Protein AF-A0A940TR58-F1 (afdb_monomer_lite)

Sequence (96 aa):
MTSGYDIVIVEGRAEKPTYITIKDGEVRFRDASKIWGTQTFDCQQIIKDTLNDQNFRISCIGPSGERLSRIACIMNERRAIGRKGLGAVMGSKNLK

pLDDT: mean 96.07, std 5.99, range [53.44, 98.81]

Structure (mmCIF, N/CA/C/O backbone):
data_AF-A0A940TR58-F1
#
_entry.id   AF-A0A940TR58-F1
#
loop_
_atom_site.group_PDB
_atom_site.id
_atom_site.type_symbol
_atom_site.label_atom_id
_atom_site.label_alt_id
_atom_site.label_comp_id
_atom_site.label_asym_id
_atom_site.label_entity_id
_atom_site.label_seq_id
_atom_site.pdbx_PDB_ins_code
_atom_site.Cartn_x
_atom_site.Cartn_y
_atom_site.Cartn_z
_atom_site.occupancy
_atom_site.B_iso_or_equiv
_atom_site.auth_seq_id
_atom_site.auth_comp_id
_atom_site.auth_asym_id
_atom_site.auth_atom_id
_atom_site.pdbx_PDB_model_num
ATOM 1 N N . MET A 1 1 ? -4.196 -3.266 19.515 1.00 53.44 1 MET A N 1
ATOM 2 C CA . MET A 1 1 ? -5.416 -4.022 19.169 1.00 53.44 1 MET A CA 1
ATOM 3 C C . MET A 1 1 ? -5.178 -4.698 17.832 1.00 53.44 1 MET A C 1
ATOM 5 O O . MET A 1 1 ? -4.542 -4.097 16.972 1.00 53.44 1 MET A O 1
ATOM 9 N N . THR A 1 2 ? -5.530 -5.976 17.718 1.00 69.12 2 THR A N 1
ATOM 10 C CA . THR A 1 2 ? -5.360 -6.776 16.497 1.00 69.12 2 THR A CA 1
ATOM 11 C C . THR A 1 2 ? -6.534 -6.527 15.552 1.00 69.12 2 THR A C 1
ATOM 13 O O . THR A 1 2 ? -7.593 -6.079 15.977 1.00 69.12 2 THR A O 1
ATOM 16 N N . SER A 1 3 ? -6.357 -6.790 14.258 1.00 78.31 3 SER A N 1
ATOM 17 C CA . SER A 1 3 ? -7.404 -6.574 13.251 1.00 78.31 3 SER A CA 1
ATOM 18 C C . SER A 1 3 ? -8.578 -7.556 13.361 1.00 78.31 3 SER A C 1
ATOM 20 O O . SER A 1 3 ? -9.634 -7.272 12.807 1.00 78.31 3 SER A O 1
ATOM 22 N N . GLY A 1 4 ? -8.400 -8.690 14.050 1.00 87.00 4 GLY A N 1
ATOM 23 C CA . GLY A 1 4 ? -9.394 -9.766 14.142 1.00 87.00 4 GLY A CA 1
ATOM 24 C C . GLY A 1 4 ? -9.401 -10.730 12.949 1.00 87.00 4 GLY A C 1
ATOM 25 O O . GLY A 1 4 ? -10.291 -11.568 12.868 1.00 87.00 4 GLY A O 1
ATOM 26 N N . TYR A 1 5 ? -8.425 -10.626 12.039 1.00 91.25 5 TYR A N 1
ATOM 27 C CA . TYR A 1 5 ? -8.319 -11.463 10.840 1.00 91.25 5 TYR A CA 1
ATOM 28 C C . TYR A 1 5 ? -6.988 -12.210 10.794 1.00 91.25 5 TYR A C 1
ATOM 30 O O . TYR A 1 5 ? -5.936 -11.604 11.010 1.00 91.25 5 TYR A O 1
ATOM 38 N N . ASP A 1 6 ? -7.035 -13.486 10.414 1.00 92.25 6 ASP A N 1
ATOM 39 C CA . ASP A 1 6 ? -5.838 -14.295 10.163 1.00 92.25 6 ASP A CA 1
ATOM 40 C C . ASP A 1 6 ? -5.280 -14.076 8.750 1.00 92.25 6 ASP A C 1
ATOM 42 O O . ASP A 1 6 ? -4.067 -14.024 8.544 1.00 92.25 6 ASP A O 1
ATOM 46 N N . ILE A 1 7 ? -6.169 -13.952 7.757 1.00 93.62 7 ILE A N 1
ATOM 47 C CA . ILE A 1 7 ? -5.823 -13.876 6.332 1.00 93.62 7 ILE A CA 1
ATOM 48 C C . ILE A 1 7 ? -6.705 -12.836 5.639 1.00 93.62 7 ILE A C 1
ATOM 50 O O . ILE A 1 7 ? -7.898 -12.727 5.915 1.00 93.62 7 ILE A O 1
ATOM 54 N N . VAL A 1 8 ? -6.116 -12.106 4.689 1.00 94.00 8 VAL A N 1
ATOM 55 C CA . VAL A 1 8 ? -6.832 -11.232 3.751 1.00 94.00 8 VAL A CA 1
ATOM 56 C C . VAL A 1 8 ? -6.638 -11.772 2.337 1.00 94.00 8 VAL A C 1
ATOM 58 O O . VAL A 1 8 ? -5.506 -11.891 1.867 1.00 94.00 8 VAL A O 1
ATOM 61 N N . ILE A 1 9 ? -7.740 -12.084 1.654 1.00 97.12 9 ILE A N 1
ATOM 62 C CA . ILE A 1 9 ? -7.747 -12.526 0.255 1.00 97.12 9 ILE A CA 1
ATOM 63 C C . ILE A 1 9 ? -8.236 -11.357 -0.606 1.00 97.12 9 ILE A C 1
ATOM 65 O O . ILE A 1 9 ? -9.314 -10.821 -0.364 1.00 97.12 9 ILE A O 1
ATOM 69 N N . VAL A 1 10 ? -7.438 -10.943 -1.597 1.00 97.12 10 VAL A N 1
ATOM 70 C CA . VAL A 1 10 ? -7.781 -9.830 -2.500 1.00 97.12 10 VAL A CA 1
ATOM 71 C C . VAL A 1 10 ? -8.059 -10.347 -3.908 1.00 97.12 10 VAL A C 1
ATOM 73 O O . VAL A 1 10 ? -7.151 -10.709 -4.666 1.00 97.12 10 VAL A O 1
ATOM 76 N N . GLU A 1 11 ? -9.324 -10.300 -4.300 1.00 97.62 11 GLU A N 1
ATOM 77 C CA . GLU A 1 11 ? -9.807 -10.711 -5.618 1.00 97.62 11 GLU A CA 1
ATOM 78 C C . GLU A 1 11 ? -10.179 -9.504 -6.488 1.00 97.62 11 GLU A C 1
ATOM 80 O O . GLU A 1 11 ? -10.228 -8.369 -6.021 1.00 97.62 11 GLU A O 1
ATOM 85 N N . GLY A 1 12 ? -10.355 -9.736 -7.791 1.00 97.94 12 GLY A N 1
ATOM 86 C CA . GLY A 1 12 ? -10.684 -8.672 -8.743 1.00 97.94 12 GLY A CA 1
ATOM 87 C C . GLY A 1 12 ? -9.590 -7.608 -8.899 1.00 97.94 12 GLY A C 1
ATOM 88 O O . GLY A 1 12 ? -8.401 -7.881 -8.685 1.00 97.94 12 GLY A O 1
ATOM 89 N N . ARG A 1 13 ? -10.014 -6.412 -9.324 1.00 98.44 13 ARG A N 1
ATOM 90 C CA . ARG A 1 13 ? -9.200 -5.215 -9.573 1.00 98.44 13 ARG A CA 1
ATOM 91 C C . ARG A 1 13 ? -10.044 -3.970 -9.287 1.00 98.44 13 ARG A C 1
ATOM 93 O O . ARG A 1 13 ? -11.180 -3.903 -9.743 1.00 98.44 13 ARG A O 1
ATOM 100 N N . ALA A 1 14 ? -9.489 -2.990 -8.577 1.00 98.44 14 ALA A N 1
ATOM 101 C CA . ALA A 1 14 ? -10.160 -1.712 -8.342 1.00 98.44 14 ALA A CA 1
ATOM 102 C C . ALA A 1 14 ? -10.165 -0.841 -9.612 1.00 98.44 14 ALA A C 1
ATOM 104 O O . ALA A 1 14 ? -9.199 -0.854 -10.373 1.00 98.44 14 ALA A O 1
ATOM 105 N N . GLU A 1 15 ? -11.211 -0.041 -9.832 1.00 97.88 15 GLU A N 1
ATOM 106 C CA . GLU A 1 15 ? -11.311 0.860 -11.000 1.00 97.88 15 GLU A CA 1
ATOM 107 C C . GLU A 1 15 ? -10.225 1.947 -11.006 1.00 97.88 15 GLU A C 1
ATOM 109 O O . GLU A 1 15 ? -9.744 2.359 -12.060 1.00 9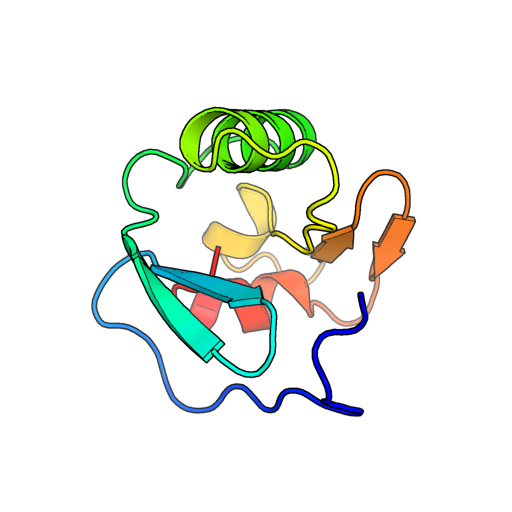7.88 15 GLU A O 1
ATOM 114 N N . LYS A 1 16 ? -9.787 2.368 -9.817 1.00 98.12 16 LYS A N 1
ATOM 115 C CA . LYS A 1 16 ? -8.751 3.380 -9.589 1.00 98.12 16 LYS A CA 1
ATOM 116 C C . LYS A 1 16 ? -7.793 2.942 -8.476 1.00 98.12 16 LYS A C 1
ATOM 118 O O . LYS A 1 16 ? -8.162 2.062 -7.690 1.00 98.12 16 LYS A O 1
ATOM 123 N N . PRO A 1 17 ? -6.591 3.544 -8.376 1.00 98.62 17 PRO A N 1
ATOM 124 C CA . PRO A 1 17 ? -5.680 3.317 -7.260 1.00 98.62 17 PRO A CA 1
ATOM 125 C C . PRO A 1 17 ? -6.401 3.347 -5.911 1.00 98.62 17 PRO A C 1
ATOM 127 O O . PRO A 1 17 ? -7.055 4.332 -5.565 1.00 98.62 17 PRO A O 1
ATOM 130 N N . THR A 1 18 ? -6.283 2.260 -5.157 1.00 98.69 18 THR A N 1
ATOM 131 C CA . THR A 1 18 ? -6.985 2.051 -3.888 1.00 98.69 18 THR A CA 1
ATOM 132 C C . THR A 1 18 ? -6.027 1.464 -2.856 1.00 98.69 18 THR A C 1
ATOM 134 O O . THR A 1 18 ? -5.133 0.705 -3.214 1.00 98.69 18 THR A O 1
ATOM 137 N N . TYR A 1 19 ? -6.210 1.793 -1.578 1.00 98.25 19 TYR A N 1
ATOM 138 C CA . TYR A 1 19 ? -5.598 1.080 -0.454 1.00 98.25 19 TYR A CA 1
ATOM 139 C C . TYR A 1 19 ? -6.673 0.672 0.556 1.00 98.25 19 TYR A C 1
ATOM 141 O O . TYR A 1 19 ? -7.755 1.264 0.609 1.00 98.25 19 TYR A O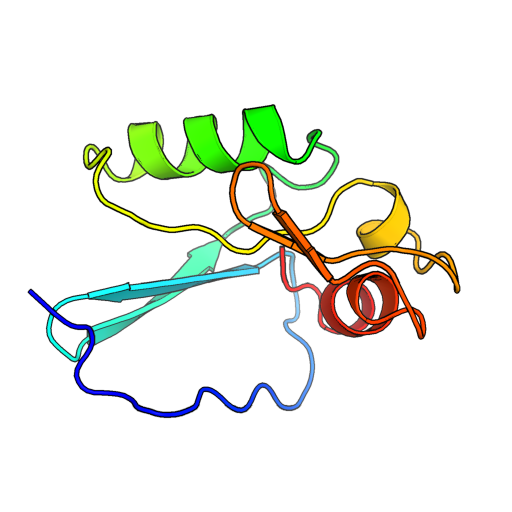 1
ATOM 149 N N . ILE A 1 20 ? -6.390 -0.364 1.343 1.00 97.50 20 ILE A N 1
ATOM 150 C CA . ILE A 1 20 ? -7.334 -0.932 2.311 1.00 97.50 20 ILE A CA 1
ATOM 151 C C . ILE A 1 20 ? -6.806 -0.659 3.716 1.00 97.50 20 ILE A C 1
ATOM 153 O O . ILE A 1 20 ? -5.632 -0.891 4.001 1.00 97.50 20 ILE A O 1
ATOM 157 N N . THR A 1 21 ? -7.673 -0.185 4.607 1.00 96.69 21 THR A N 1
ATOM 158 C CA . THR A 1 21 ? -7.382 -0.104 6.043 1.00 96.69 21 THR A CA 1
ATOM 159 C C . THR A 1 21 ? -8.239 -1.102 6.790 1.00 96.69 21 THR A C 1
ATOM 161 O O . THR A 1 21 ? -9.442 -1.167 6.543 1.00 96.69 21 THR A O 1
ATOM 164 N N . ILE A 1 22 ? -7.624 -1.826 7.722 1.00 95.56 22 ILE A N 1
ATOM 165 C CA . ILE A 1 22 ? -8.309 -2.750 8.621 1.00 95.56 22 ILE A CA 1
ATOM 166 C C . ILE A 1 22 ? -7.964 -2.346 10.050 1.00 95.56 22 ILE A C 1
ATOM 168 O O . ILE A 1 22 ? -6.789 -2.364 10.425 1.00 95.56 22 ILE A O 1
ATOM 172 N N . LYS A 1 23 ? -8.968 -1.948 10.829 1.00 92.69 23 LYS A N 1
ATOM 173 C CA . LYS A 1 23 ? -8.804 -1.538 12.228 1.00 92.69 23 LYS A CA 1
ATOM 174 C C . LYS A 1 23 ? -10.060 -1.910 13.006 1.00 92.69 23 LYS A C 1
ATOM 176 O O . LYS A 1 23 ? -11.154 -1.610 12.552 1.00 92.69 23 LYS A O 1
ATOM 181 N N . ASP A 1 24 ? -9.881 -2.584 14.140 1.00 90.00 24 ASP A N 1
ATOM 182 C CA . ASP A 1 24 ? -10.963 -2.973 15.055 1.00 90.00 24 ASP A CA 1
ATOM 183 C C . ASP A 1 24 ? -12.120 -3.729 14.360 1.00 90.00 24 ASP A C 1
ATOM 185 O O . ASP A 1 24 ? -13.294 -3.466 14.598 1.00 90.00 24 ASP A O 1
ATOM 189 N N . GLY A 1 25 ? -11.782 -4.657 13.454 1.00 88.81 25 GLY A N 1
ATOM 190 C CA . GLY A 1 25 ? -12.753 -5.429 12.665 1.00 88.81 25 GLY A CA 1
ATOM 191 C C . GLY A 1 25 ? -13.402 -4.663 11.506 1.00 88.81 25 GLY A C 1
ATOM 192 O O . GLY A 1 25 ? -14.163 -5.242 10.738 1.00 88.81 25 GLY A O 1
ATOM 193 N N . GLU A 1 26 ? -13.098 -3.376 11.335 1.00 91.50 26 GLU A N 1
ATOM 194 C CA . GLU A 1 26 ? -13.650 -2.563 10.258 1.00 91.50 26 GLU A CA 1
ATOM 195 C C . GLU A 1 26 ? -12.703 -2.514 9.055 1.00 91.50 26 GLU A C 1
ATOM 197 O O . GLU A 1 26 ? -11.538 -2.115 9.164 1.00 91.50 26 GLU A O 1
ATOM 202 N N . VAL A 1 27 ? -13.228 -2.881 7.884 1.00 95.19 27 VAL A N 1
ATOM 203 C CA . VAL A 1 27 ? -12.528 -2.816 6.597 1.00 95.19 27 VAL A CA 1
ATOM 204 C C . VAL A 1 27 ? -13.015 -1.599 5.815 1.00 95.19 27 VAL A C 1
ATOM 206 O O . VAL A 1 27 ? -14.204 -1.465 5.538 1.00 95.19 27 VAL A O 1
ATOM 209 N N . ARG A 1 28 ? -12.092 -0.719 5.410 1.00 96.44 28 ARG A N 1
ATOM 210 C CA . ARG A 1 28 ? -12.393 0.443 4.556 1.00 96.44 28 ARG A CA 1
ATOM 211 C C . ARG A 1 28 ? -11.497 0.478 3.327 1.00 96.44 28 ARG A C 1
ATOM 213 O O . ARG A 1 28 ? -10.280 0.341 3.444 1.00 96.44 28 ARG A O 1
ATOM 220 N N . PHE A 1 29 ? -12.099 0.759 2.176 1.00 97.88 29 PHE A N 1
ATOM 22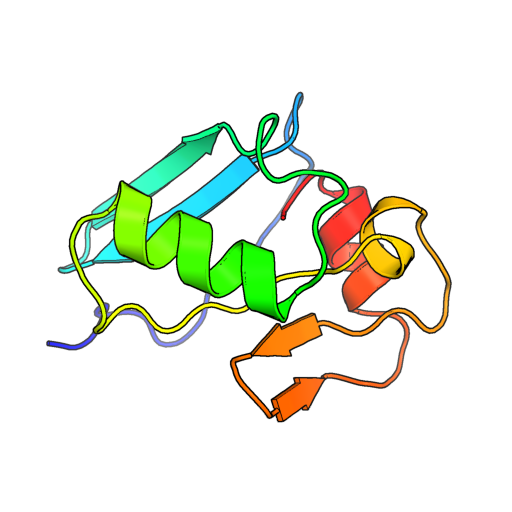1 C CA . PHE A 1 29 ? -11.406 1.048 0.922 1.00 97.88 29 PHE A CA 1
ATOM 222 C C . PHE A 1 29 ? -11.217 2.557 0.780 1.00 97.88 29 PHE A C 1
ATOM 224 O O . PHE A 1 29 ? -12.137 3.333 1.044 1.00 97.88 29 PHE A O 1
ATOM 231 N N . ARG A 1 30 ? -10.017 2.987 0.393 1.00 98.06 30 ARG A N 1
ATOM 232 C CA . ARG A 1 30 ? -9.635 4.401 0.345 1.00 98.06 30 ARG A CA 1
ATOM 233 C C . ARG A 1 30 ? -8.921 4.724 -0.957 1.00 98.06 30 ARG A C 1
ATOM 235 O O . ARG A 1 30 ? -8.183 3.903 -1.488 1.00 98.06 30 ARG A O 1
ATOM 242 N N . ASP A 1 31 ? -9.135 5.938 -1.451 1.00 98.06 31 ASP A N 1
ATOM 243 C CA . ASP A 1 31 ? -8.490 6.433 -2.666 1.00 98.06 31 ASP A CA 1
ATOM 244 C C . ASP A 1 31 ? -6.971 6.548 -2.468 1.00 98.06 31 ASP A C 1
ATOM 246 O O . ASP A 1 31 ? -6.511 7.189 -1.521 1.00 98.06 31 ASP A O 1
ATOM 250 N N . ALA A 1 32 ? -6.198 5.927 -3.361 1.00 98.38 32 ALA A N 1
ATOM 251 C CA . ALA A 1 32 ? -4.738 5.951 -3.343 1.00 98.38 32 ALA A CA 1
ATOM 252 C C . ALA A 1 32 ? -4.139 6.833 -4.448 1.00 98.38 32 ALA A C 1
ATOM 254 O O . ALA A 1 32 ? -2.926 6.821 -4.646 1.00 98.38 32 ALA A O 1
ATOM 255 N N . SER A 1 33 ? -4.944 7.604 -5.183 1.00 98.06 33 SER A N 1
ATOM 256 C CA . SER A 1 33 ? -4.488 8.321 -6.383 1.00 98.06 33 SER A CA 1
ATOM 257 C C . SER A 1 33 ? -3.369 9.316 -6.069 1.00 98.06 33 SER A C 1
ATOM 259 O O . SER A 1 33 ? -2.448 9.478 -6.859 1.00 98.06 33 SER A O 1
ATOM 261 N N . LYS A 1 34 ? -3.406 9.939 -4.882 1.00 97.56 34 LYS A N 1
ATOM 262 C CA . LYS A 1 34 ? -2.384 10.898 -4.425 1.00 97.56 34 LYS A CA 1
ATOM 263 C C . LYS A 1 34 ? -1.065 10.254 -3.991 1.00 97.56 34 LYS A C 1
ATOM 265 O O . LYS A 1 34 ? -0.059 10.948 -3.914 1.00 97.56 34 LYS A O 1
ATOM 270 N N . ILE A 1 35 ? -1.079 8.962 -3.669 1.00 98.06 35 ILE A N 1
ATOM 271 C CA . ILE A 1 35 ? 0.105 8.212 -3.224 1.00 98.06 35 ILE A CA 1
ATOM 272 C C . ILE A 1 35 ? 0.603 7.231 -4.287 1.00 98.06 35 ILE A C 1
ATOM 274 O O . ILE A 1 35 ? 1.675 6.649 -4.133 1.00 98.06 35 ILE A O 1
ATOM 278 N N . TRP A 1 36 ? -0.126 7.053 -5.385 1.00 98.69 36 TRP A N 1
ATOM 279 C CA . TRP A 1 36 ? 0.359 6.322 -6.547 1.00 98.69 36 TRP A CA 1
ATOM 280 C C . TRP A 1 36 ? 1.589 7.029 -7.138 1.00 98.69 36 TRP A C 1
ATOM 282 O O . TRP A 1 36 ? 1.619 8.251 -7.252 1.00 98.69 36 TRP A O 1
ATOM 292 N N . GLY A 1 37 ? 2.635 6.279 -7.469 1.00 98.50 37 GLY A N 1
ATOM 293 C CA . GLY A 1 37 ? 3.931 6.797 -7.915 1.00 98.50 37 GLY A CA 1
ATOM 294 C C . GLY A 1 37 ? 4.925 7.104 -6.791 1.00 98.50 37 GLY A C 1
ATOM 295 O O . GLY A 1 37 ? 6.100 7.338 -7.073 1.00 98.50 37 GLY A O 1
ATOM 296 N N . THR A 1 38 ? 4.505 7.077 -5.522 1.00 98.69 38 THR A N 1
ATOM 297 C CA . THR A 1 38 ? 5.412 7.322 -4.385 1.00 98.69 38 THR A CA 1
ATOM 298 C C . THR A 1 38 ? 6.326 6.129 -4.105 1.00 98.69 38 THR A C 1
ATOM 300 O O . THR A 1 38 ? 5.960 4.969 -4.340 1.00 98.69 38 THR A O 1
ATOM 303 N N . GLN A 1 39 ? 7.513 6.411 -3.555 1.00 98.38 39 GLN A N 1
ATOM 304 C CA . GLN A 1 39 ? 8.389 5.383 -2.994 1.00 98.38 39 GLN A CA 1
ATOM 305 C C . GLN A 1 39 ? 7.731 4.736 -1.772 1.00 98.38 39 GLN A C 1
ATOM 307 O O . GLN A 1 39 ? 6.915 5.349 -1.087 1.00 98.38 39 GLN A O 1
ATOM 312 N N . THR A 1 40 ? 8.091 3.488 -1.473 1.00 98.06 40 THR A N 1
ATOM 313 C CA . THR A 1 40 ? 7.412 2.712 -0.422 1.00 98.06 40 THR A CA 1
ATOM 314 C C . THR A 1 40 ? 7.562 3.330 0.963 1.00 98.06 40 THR A C 1
ATOM 316 O O . THR A 1 40 ? 6.620 3.296 1.744 1.00 98.06 40 THR A O 1
ATOM 319 N N . PHE A 1 41 ? 8.714 3.928 1.279 1.00 97.50 41 PHE A N 1
ATOM 320 C CA . PHE A 1 41 ? 8.909 4.592 2.571 1.00 97.50 41 PHE A CA 1
ATOM 321 C C . PHE A 1 41 ? 7.976 5.801 2.730 1.00 97.50 41 PHE A C 1
ATOM 323 O O . PHE A 1 41 ? 7.247 5.881 3.719 1.00 97.50 41 PHE A O 1
ATOM 330 N N . ASP A 1 42 ? 7.928 6.666 1.716 1.00 98.12 42 ASP A N 1
ATOM 331 C CA . ASP A 1 42 ? 7.070 7.854 1.703 1.00 98.12 42 ASP A CA 1
ATOM 332 C C . ASP A 1 42 ? 5.591 7.467 1.724 1.00 98.12 42 ASP A C 1
ATOM 334 O O . ASP A 1 42 ? 4.820 8.025 2.497 1.00 98.12 42 ASP A O 1
ATOM 338 N N . CYS A 1 43 ? 5.198 6.452 0.946 1.00 98.38 43 CYS A N 1
ATOM 339 C CA . CYS A 1 43 ? 3.836 5.920 0.942 1.00 98.38 43 CYS A CA 1
ATOM 340 C C . CYS A 1 43 ? 3.373 5.538 2.353 1.00 98.38 43 CYS A C 1
ATOM 342 O O . CYS A 1 43 ? 2.265 5.882 2.763 1.00 98.38 43 CYS A O 1
ATOM 344 N N . GLN A 1 44 ? 4.220 4.830 3.106 1.00 98.31 44 GLN A N 1
ATOM 345 C CA . GLN A 1 44 ? 3.896 4.415 4.469 1.00 98.31 44 GLN A CA 1
ATOM 346 C C . GLN A 1 44 ? 3.723 5.620 5.393 1.00 98.31 44 GLN A C 1
ATOM 348 O O . GLN A 1 44 ? 2.779 5.646 6.180 1.00 98.31 44 GLN A O 1
ATOM 353 N N . GLN A 1 45 ? 4.613 6.610 5.295 1.00 98.25 45 GLN A N 1
ATOM 354 C CA . GLN A 1 45 ? 4.540 7.801 6.134 1.00 98.25 45 GLN A CA 1
ATOM 355 C C . GLN A 1 45 ? 3.297 8.635 5.805 1.00 98.25 45 GLN A C 1
ATOM 357 O O . GLN A 1 45 ? 2.524 8.953 6.702 1.00 98.25 45 GLN A O 1
ATOM 362 N N . ILE A 1 46 ? 3.024 8.872 4.518 1.00 98.25 46 ILE A N 1
ATOM 363 C CA . ILE A 1 46 ? 1.847 9.624 4.065 1.00 98.25 46 ILE A CA 1
ATOM 364 C C . ILE A 1 46 ? 0.554 8.966 4.555 1.00 98.25 46 ILE A C 1
ATOM 366 O O . ILE A 1 46 ? -0.343 9.665 5.020 1.00 98.25 46 IL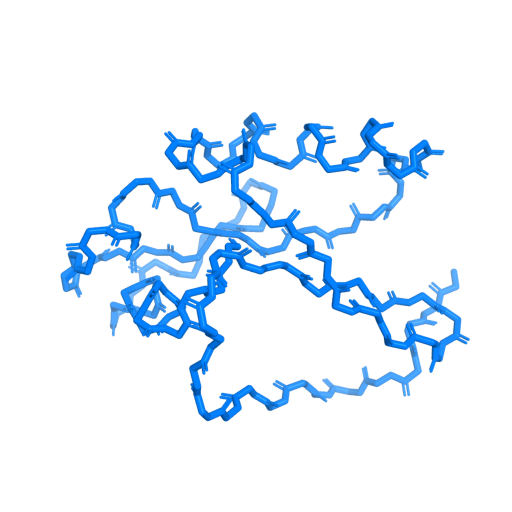E A O 1
ATOM 370 N N . ILE A 1 47 ? 0.436 7.635 4.479 1.00 98.06 47 ILE A N 1
ATOM 371 C CA . ILE A 1 47 ? -0.753 6.928 4.980 1.00 98.06 47 ILE A CA 1
ATOM 372 C C . ILE A 1 47 ? -0.882 7.092 6.500 1.00 98.06 47 ILE A C 1
ATOM 374 O O . ILE A 1 47 ? -1.972 7.414 6.971 1.00 98.06 47 ILE A O 1
ATOM 378 N N . LYS A 1 48 ? 0.201 6.907 7.267 1.00 97.81 48 LYS A N 1
ATOM 379 C CA . LYS A 1 48 ? 0.185 7.077 8.733 1.00 97.81 48 LYS A CA 1
ATOM 380 C C . LYS A 1 48 ? -0.229 8.488 9.141 1.00 97.81 48 LYS A C 1
ATOM 382 O O . LYS A 1 48 ? -1.064 8.642 10.030 1.00 97.81 48 LYS A O 1
ATOM 387 N N . ASP A 1 49 ? 0.296 9.493 8.450 1.00 98.12 49 ASP A N 1
ATOM 388 C CA . ASP A 1 49 ? -0.011 10.901 8.702 1.00 98.12 49 ASP A CA 1
ATOM 389 C C . ASP A 1 49 ? -1.454 11.230 8.299 1.00 98.12 49 ASP A C 1
ATOM 391 O O . ASP A 1 49 ? -2.186 11.856 9.061 1.00 98.12 49 ASP A O 1
ATOM 395 N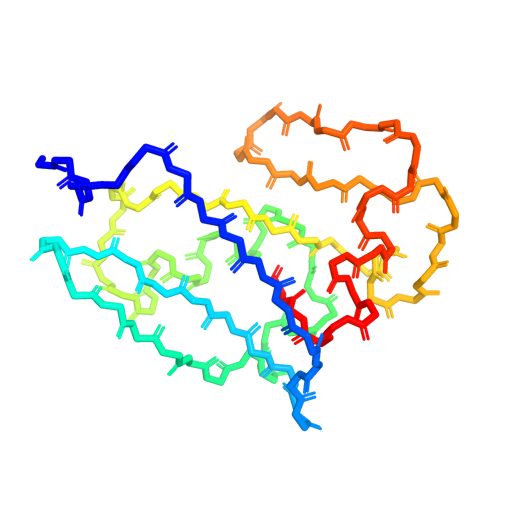 N . THR A 1 50 ? -1.916 10.720 7.151 1.00 97.19 50 THR A N 1
ATOM 396 C CA . THR A 1 50 ? -3.306 10.885 6.680 1.00 97.19 50 THR A CA 1
ATOM 397 C C . THR A 1 50 ? -4.317 10.262 7.643 1.00 97.19 50 THR A C 1
ATOM 399 O O . THR A 1 50 ? -5.417 10.785 7.817 1.00 97.19 50 THR A O 1
ATOM 402 N N . LEU A 1 51 ? -3.968 9.133 8.262 1.00 96.25 51 LEU A N 1
ATOM 403 C CA . LEU A 1 51 ? -4.808 8.450 9.248 1.00 96.25 51 LEU A CA 1
ATOM 404 C C . LEU A 1 51 ? -4.613 8.984 10.674 1.00 96.25 51 LEU A C 1
ATOM 406 O O . LEU A 1 51 ? -5.341 8.555 11.568 1.00 96.25 51 LEU A O 1
ATOM 410 N N . ASN A 1 52 ? -3.660 9.900 10.878 1.00 97.44 52 ASN A N 1
ATOM 411 C CA . ASN A 1 52 ? -3.243 10.411 12.181 1.00 97.44 52 ASN A CA 1
ATOM 412 C C . ASN A 1 52 ? -2.959 9.286 13.199 1.00 97.44 52 ASN A C 1
ATOM 414 O O . ASN A 1 52 ? -3.342 9.366 14.366 1.00 97.44 52 ASN A O 1
ATOM 418 N N . ASP A 1 53 ? -2.329 8.199 12.743 1.00 96.06 53 ASP A N 1
ATOM 419 C CA . ASP A 1 53 ? -2.053 7.020 13.567 1.00 96.06 53 ASP A CA 1
ATOM 420 C C . ASP A 1 53 ? -0.784 6.303 13.084 1.00 96.06 53 ASP A C 1
ATOM 422 O O . ASP A 1 53 ? -0.761 5.589 12.079 1.00 96.06 53 ASP A O 1
ATOM 426 N N . GLN A 1 54 ? 0.298 6.483 13.843 1.00 96.00 54 GLN A N 1
ATOM 427 C CA . GLN A 1 54 ? 1.610 5.915 13.528 1.00 96.00 54 GLN A CA 1
ATOM 428 C C . GLN A 1 54 ? 1.700 4.403 13.807 1.00 96.00 54 GLN A C 1
ATOM 430 O O . GLN A 1 54 ? 2.681 3.767 13.408 1.00 96.00 54 GLN A O 1
ATOM 435 N N . ASN A 1 55 ? 0.688 3.811 14.456 1.00 94.44 55 ASN A N 1
ATOM 436 C CA . ASN A 1 55 ? 0.672 2.386 14.793 1.00 94.44 55 ASN A CA 1
ATOM 437 C C . ASN A 1 55 ? 0.231 1.491 13.631 1.00 94.44 55 ASN A C 1
ATOM 439 O O . ASN A 1 55 ? 0.402 0.271 13.716 1.00 94.44 55 ASN A O 1
ATOM 443 N N . PHE A 1 56 ? -0.308 2.058 12.545 1.00 95.31 56 PHE A N 1
ATOM 444 C CA . PHE A 1 56 ? -0.633 1.276 11.355 1.00 95.31 56 PHE A CA 1
ATOM 445 C C . PHE A 1 56 ? 0.615 0.587 10.801 1.00 95.31 56 PHE A C 1
ATOM 447 O O . PHE A 1 56 ? 1.647 1.210 10.550 1.00 95.31 56 PHE A O 1
ATOM 454 N N . ARG A 1 57 ? 0.508 -0.719 10.561 1.00 95.38 57 ARG A N 1
ATOM 455 C CA . ARG A 1 57 ? 1.509 -1.477 9.808 1.00 95.38 57 ARG A CA 1
ATOM 456 C C . ARG A 1 57 ? 1.037 -1.571 8.370 1.00 95.38 57 ARG A C 1
ATOM 458 O O . ARG A 1 57 ? -0.103 -1.945 8.115 1.00 95.38 57 ARG A O 1
ATOM 465 N N . ILE A 1 58 ? 1.904 -1.189 7.444 1.00 97.44 58 ILE A N 1
ATOM 466 C CA . ILE A 1 58 ? 1.533 -0.963 6.050 1.00 97.44 58 ILE A CA 1
ATOM 467 C C . ILE A 1 58 ? 2.339 -1.918 5.188 1.00 97.44 58 ILE A C 1
ATOM 469 O O . ILE A 1 58 ? 3.557 -1.984 5.315 1.00 97.44 58 ILE A O 1
ATOM 473 N N . SER A 1 59 ? 1.645 -2.646 4.316 1.00 97.94 59 SER A N 1
ATOM 474 C CA . SER A 1 59 ? 2.254 -3.381 3.209 1.00 97.94 59 SER A CA 1
ATOM 475 C C . SER A 1 59 ? 1.870 -2.663 1.925 1.00 97.94 59 SER A C 1
ATOM 477 O O . SER A 1 59 ? 0.681 -2.497 1.678 1.00 97.94 59 SER A O 1
ATOM 479 N N . CYS A 1 60 ? 2.850 -2.206 1.151 1.00 98.56 60 CYS A N 1
ATOM 480 C CA . CYS A 1 60 ? 2.613 -1.388 -0.037 1.00 98.56 60 CYS A CA 1
ATOM 481 C C . CYS A 1 60 ? 3.578 -1.731 -1.174 1.00 98.56 60 CYS A C 1
ATOM 483 O O . CYS A 1 60 ? 4.595 -2.409 -0.978 1.00 98.56 60 CYS A O 1
ATOM 485 N N . ILE A 1 61 ? 3.271 -1.230 -2.366 1.00 98.81 61 ILE A N 1
ATOM 486 C CA . ILE A 1 61 ? 4.136 -1.325 -3.546 1.00 98.81 61 ILE A CA 1
ATOM 487 C C . ILE A 1 61 ? 4.749 0.023 -3.919 1.00 98.81 61 ILE A C 1
ATOM 489 O O . ILE A 1 61 ? 4.175 1.088 -3.700 1.00 98.81 61 ILE A O 1
ATOM 493 N N . GLY A 1 62 ? 5.938 -0.023 -4.518 1.00 98.56 62 GLY A N 1
ATOM 494 C CA . GLY A 1 62 ? 6.561 1.139 -5.153 1.00 98.56 62 GLY A CA 1
ATOM 495 C C . GLY A 1 62 ? 6.220 1.239 -6.645 1.00 98.56 62 GLY A C 1
ATOM 496 O O . GLY A 1 62 ? 5.500 0.385 -7.175 1.00 98.56 62 GLY A O 1
ATOM 497 N N . PRO A 1 63 ? 6.827 2.201 -7.365 1.00 98.69 63 PRO A N 1
ATOM 498 C CA . PRO A 1 63 ? 6.579 2.413 -8.795 1.00 98.69 63 PRO A CA 1
ATOM 499 C C . PRO A 1 63 ? 6.840 1.180 -9.671 1.00 98.69 63 PRO A C 1
ATOM 501 O O . PRO A 1 63 ? 6.254 1.028 -10.740 1.00 98.69 63 PRO A O 1
ATOM 504 N N . SER A 1 64 ? 7.714 0.270 -9.234 1.00 98.44 64 SER A N 1
ATOM 505 C CA . SER A 1 64 ? 7.971 -0.990 -9.935 1.00 98.44 64 SER A CA 1
ATOM 506 C C . SER A 1 64 ? 6.759 -1.927 -9.934 1.00 98.44 64 SER A C 1
ATOM 508 O O . SER A 1 64 ? 6.496 -2.562 -10.954 1.00 98.44 64 SER A O 1
ATOM 510 N N . GLY A 1 65 ? 6.019 -2.006 -8.823 1.00 98.75 65 GLY A N 1
ATOM 511 C CA . GLY A 1 65 ? 4.793 -2.801 -8.721 1.00 98.75 65 GLY A CA 1
ATOM 512 C C . GLY A 1 65 ? 3.663 -2.185 -9.534 1.00 98.75 65 GLY A C 1
ATOM 513 O O . GLY A 1 65 ? 3.002 -2.882 -10.296 1.00 98.75 65 GLY A O 1
ATOM 514 N N . GLU A 1 66 ? 3.523 -0.863 -9.462 1.00 98.75 66 GLU A N 1
ATOM 515 C CA . GLU A 1 66 ? 2.537 -0.096 -10.234 1.00 98.75 66 GLU A CA 1
ATOM 516 C C . GLU A 1 66 ? 2.729 -0.252 -11.750 1.00 98.75 66 GLU A C 1
ATOM 518 O O . GLU A 1 66 ? 1.762 -0.307 -12.504 1.00 98.75 66 GLU A O 1
ATOM 523 N N . ARG A 1 67 ? 3.987 -0.369 -12.198 1.00 98.56 67 ARG A N 1
ATOM 524 C CA . ARG A 1 67 ? 4.370 -0.616 -13.600 1.00 98.56 67 ARG A CA 1
ATOM 525 C C . ARG A 1 67 ? 4.489 -2.102 -13.953 1.00 98.56 67 ARG A C 1
ATOM 527 O O . ARG A 1 67 ? 5.012 -2.434 -15.013 1.00 98.56 67 ARG A O 1
ATOM 534 N N . LEU A 1 68 ? 4.022 -2.996 -13.079 1.00 98.38 68 LEU A N 1
ATOM 535 C CA . LEU A 1 68 ? 3.949 -4.443 -13.307 1.00 98.38 68 LEU A CA 1
ATOM 536 C C . LEU A 1 68 ? 5.303 -5.114 -13.605 1.00 98.38 68 LEU A C 1
ATOM 538 O O . LEU A 1 68 ? 5.376 -6.097 -14.348 1.00 98.38 68 LEU A O 1
ATOM 542 N N . SER A 1 69 ? 6.394 -4.620 -13.014 1.00 98.38 69 SER A N 1
ATOM 543 C CA . SER A 1 69 ? 7.697 -5.281 -13.130 1.00 98.38 69 SER A CA 1
ATOM 544 C C . SER A 1 69 ? 7.630 -6.693 -12.547 1.00 98.38 69 SER A C 1
ATOM 546 O O . SER A 1 69 ? 7.312 -6.869 -11.375 1.00 98.38 69 SER A O 1
ATOM 548 N N . ARG A 1 70 ? 8.004 -7.716 -13.325 1.00 97.31 70 ARG A N 1
ATOM 549 C CA . ARG A 1 70 ? 7.920 -9.139 -12.924 1.00 97.31 70 ARG A CA 1
ATOM 550 C C . ARG A 1 70 ? 8.747 -9.502 -11.683 1.00 97.31 70 ARG A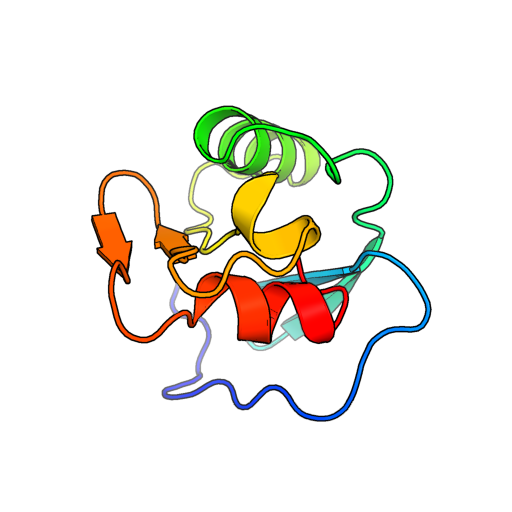 C 1
ATOM 552 O O . ARG A 1 70 ? 8.577 -10.584 -11.130 1.00 97.31 70 ARG A O 1
ATOM 559 N N . ILE A 1 71 ? 9.633 -8.608 -11.248 1.00 97.56 71 ILE A N 1
ATOM 560 C CA . ILE A 1 71 ? 10.460 -8.750 -10.043 1.00 97.56 71 ILE A CA 1
ATOM 561 C C . ILE A 1 71 ? 10.071 -7.766 -8.929 1.00 97.56 71 ILE A C 1
ATOM 563 O O . ILE A 1 71 ? 10.794 -7.636 -7.947 1.00 97.56 71 ILE A O 1
ATOM 567 N N . ALA A 1 72 ? 8.948 -7.055 -9.068 1.00 98.25 72 ALA A N 1
ATOM 568 C CA . ALA A 1 72 ? 8.478 -6.115 -8.061 1.00 98.25 72 ALA A CA 1
ATOM 569 C C . ALA A 1 72 ? 8.135 -6.821 -6.743 1.00 98.25 72 ALA A C 1
ATOM 571 O O . ALA A 1 72 ? 7.530 -7.900 -6.716 1.00 98.25 72 ALA A O 1
ATOM 572 N N . CYS A 1 73 ? 8.499 -6.166 -5.646 1.00 98.00 73 CYS A N 1
ATOM 573 C CA . CYS A 1 73 ? 8.267 -6.621 -4.287 1.00 98.00 73 CYS A CA 1
ATOM 574 C C . CYS A 1 73 ? 7.086 -5.891 -3.639 1.00 98.00 73 CYS A C 1
ATOM 576 O O . CYS A 1 73 ? 6.681 -4.814 -4.080 1.00 98.00 73 CYS A O 1
ATOM 578 N N . ILE A 1 74 ? 6.571 -6.481 -2.563 1.00 98.56 74 ILE A N 1
ATOM 579 C CA . ILE A 1 74 ? 5.745 -5.777 -1.578 1.00 98.56 74 ILE A CA 1
ATOM 580 C C . ILE A 1 74 ? 6.661 -5.424 -0.406 1.00 98.56 74 ILE A C 1
ATOM 582 O O . ILE A 1 74 ? 7.426 -6.275 0.062 1.00 98.56 74 ILE A O 1
ATOM 586 N N . MET A 1 75 ? 6.591 -4.182 0.058 1.00 98.44 75 MET A N 1
ATOM 587 C CA . MET A 1 75 ? 7.363 -3.689 1.194 1.00 98.44 75 MET A CA 1
ATOM 588 C C . MET A 1 75 ? 6.459 -3.528 2.407 1.00 98.44 75 MET A C 1
ATOM 590 O O . MET A 1 75 ? 5.381 -2.951 2.301 1.00 98.44 75 MET A O 1
ATOM 594 N N . ASN A 1 76 ? 6.918 -4.025 3.551 1.00 97.31 76 ASN A N 1
ATOM 595 C CA . ASN A 1 76 ? 6.297 -3.806 4.849 1.00 97.31 76 ASN A CA 1
ATOM 596 C C . ASN A 1 76 ? 7.348 -3.249 5.807 1.00 97.31 76 ASN A C 1
ATOM 598 O O . ASN A 1 76 ? 8.226 -3.968 6.294 1.00 97.31 76 ASN A O 1
ATOM 602 N N . GLU A 1 77 ? 7.291 -1.941 6.017 1.00 93.25 77 GLU A N 1
ATOM 603 C CA . GLU A 1 77 ? 8.288 -1.157 6.735 1.00 93.25 77 GLU A CA 1
ATOM 604 C C . GLU A 1 77 ? 9.690 -1.339 6.143 1.00 93.25 77 GLU A C 1
ATOM 606 O O . GLU A 1 77 ? 9.997 -0.791 5.086 1.00 93.25 77 GLU A O 1
ATOM 611 N N . ARG A 1 78 ? 10.551 -2.108 6.816 1.00 94.44 78 ARG A N 1
ATOM 612 C CA . ARG A 1 78 ? 11.919 -2.426 6.372 1.00 94.44 78 ARG A CA 1
ATOM 613 C C . ARG A 1 78 ? 12.054 -3.859 5.847 1.00 94.44 78 ARG A C 1
ATOM 615 O O . ARG A 1 78 ? 13.165 -4.319 5.604 1.00 94.44 78 ARG A O 1
ATOM 622 N N . ARG A 1 79 ? 10.944 -4.589 5.708 1.00 97.12 79 ARG A N 1
ATOM 623 C CA . ARG A 1 79 ? 10.900 -5.991 5.272 1.00 97.12 79 ARG A CA 1
ATOM 624 C C . ARG A 1 79 ? 10.361 -6.089 3.850 1.00 97.12 79 ARG A C 1
ATOM 626 O O . ARG A 1 79 ? 9.454 -5.352 3.475 1.00 97.12 79 ARG A O 1
ATOM 633 N N . ALA A 1 80 ? 10.906 -7.025 3.077 1.00 97.38 80 ALA A N 1
ATOM 634 C CA . ALA A 1 80 ? 10.560 -7.209 1.674 1.00 97.38 80 ALA A CA 1
ATOM 635 C C . ALA A 1 80 ? 9.996 -8.606 1.413 1.00 97.38 80 ALA A C 1
ATOM 637 O O . ALA A 1 80 ? 10.640 -9.619 1.692 1.00 97.38 80 ALA A O 1
ATOM 638 N N . ILE A 1 81 ? 8.834 -8.655 0.770 1.00 97.44 81 ILE A N 1
ATOM 639 C CA . ILE A 1 81 ? 8.322 -9.850 0.103 1.00 97.44 81 ILE A CA 1
ATOM 640 C C . ILE A 1 81 ? 8.839 -9.776 -1.338 1.00 97.44 81 ILE A C 1
ATOM 642 O O . ILE A 1 81 ? 8.180 -9.279 -2.251 1.00 97.44 81 ILE A O 1
ATOM 646 N N . GLY A 1 82 ? 10.110 -10.154 -1.494 1.00 94.38 82 GLY A N 1
ATOM 647 C CA . GLY A 1 82 ? 10.943 -9.735 -2.625 1.00 94.38 82 GLY A CA 1
ATOM 648 C C . GLY A 1 82 ? 10.939 -10.625 -3.867 1.00 94.38 82 GLY A C 1
ATOM 649 O O . GLY A 1 82 ? 11.629 -10.311 -4.829 1.00 94.38 82 GLY A O 1
ATOM 650 N N . ARG A 1 83 ? 10.247 -11.767 -3.857 1.00 94.50 83 ARG A N 1
ATOM 651 C CA . ARG A 1 83 ? 10.372 -12.790 -4.912 1.00 94.50 83 ARG A CA 1
ATOM 652 C C . ARG A 1 83 ? 9.024 -13.109 -5.551 1.00 94.50 83 ARG A C 1
ATOM 654 O O . ARG A 1 83 ? 7.975 -12.823 -4.983 1.00 94.50 83 ARG A O 1
ATOM 661 N N . LYS A 1 84 ? 9.077 -13.741 -6.730 1.00 95.50 84 LYS A N 1
ATOM 662 C CA . LYS A 1 84 ? 7.917 -14.195 -7.523 1.00 95.50 84 LYS A CA 1
ATOM 663 C C . LYS A 1 84 ? 7.000 -13.078 -8.057 1.00 95.50 84 LYS A C 1
ATOM 665 O O . LYS A 1 84 ? 5.907 -13.376 -8.519 1.00 95.50 84 LYS A O 1
ATOM 670 N N . GLY A 1 85 ? 7.434 -11.815 -8.019 1.00 96.38 85 GLY A N 1
ATOM 671 C CA . GLY A 1 85 ? 6.703 -10.705 -8.641 1.00 96.38 85 GLY A CA 1
ATOM 672 C C . GLY A 1 85 ? 5.392 -10.334 -7.947 1.00 96.38 85 GLY A C 1
ATOM 673 O O . GLY A 1 85 ? 4.499 -9.786 -8.587 1.00 96.38 85 GLY A O 1
ATOM 674 N N . LEU A 1 86 ? 5.254 -10.620 -6.648 1.00 98.12 86 LEU A N 1
ATOM 675 C CA . LEU A 1 86 ? 4.021 -10.336 -5.903 1.00 98.12 86 LEU A CA 1
ATOM 676 C C . LEU A 1 86 ? 3.656 -8.843 -5.899 1.00 98.12 86 LEU A C 1
ATOM 678 O O . LEU A 1 86 ? 2.473 -8.512 -5.913 1.00 98.12 86 LEU A O 1
ATOM 682 N N . GLY A 1 87 ? 4.642 -7.943 -5.977 1.00 98.50 87 GLY A N 1
ATOM 683 C CA . GLY A 1 87 ? 4.382 -6.510 -6.130 1.00 98.50 87 GLY A CA 1
ATOM 684 C C . GLY A 1 87 ? 3.691 -6.162 -7.453 1.00 98.50 87 GLY A C 1
ATOM 685 O O . GLY A 1 87 ? 2.840 -5.278 -7.483 1.00 98.50 87 GLY A O 1
ATOM 686 N N . ALA A 1 88 ? 3.984 -6.886 -8.539 1.00 98.69 88 ALA A N 1
ATOM 687 C CA . ALA A 1 88 ? 3.283 -6.707 -9.813 1.00 98.69 88 ALA A CA 1
ATOM 688 C C . ALA A 1 88 ? 1.851 -7.232 -9.746 1.00 98.69 88 ALA A C 1
ATOM 690 O O . ALA A 1 88 ? 0.948 -6.619 -10.304 1.00 98.69 88 ALA A O 1
ATOM 691 N N . VAL A 1 89 ? 1.629 -8.345 -9.040 1.00 98.44 89 VAL A N 1
ATOM 692 C CA . VAL A 1 89 ? 0.277 -8.878 -8.820 1.00 98.44 89 VAL A CA 1
ATOM 693 C C . VAL A 1 89 ? -0.562 -7.868 -8.040 1.00 98.44 89 VAL A C 1
ATOM 695 O O . VAL A 1 89 ? -1.670 -7.551 -8.464 1.00 98.44 89 VAL A O 1
ATOM 698 N N . MET A 1 90 ? -0.024 -7.301 -6.958 1.00 98.62 90 MET A N 1
ATOM 699 C CA . MET A 1 90 ? -0.697 -6.256 -6.181 1.00 98.62 90 MET A CA 1
ATOM 700 C C . MET A 1 90 ? -0.987 -5.009 -7.038 1.00 98.62 90 MET A C 1
ATOM 702 O O . MET A 1 90 ? -2.133 -4.561 -7.100 1.00 98.62 90 MET A O 1
ATOM 706 N N . GLY A 1 91 ? -0.004 -4.537 -7.814 1.00 98.69 91 GLY A N 1
ATOM 707 C CA . GLY A 1 91 ? -0.183 -3.408 -8.733 1.00 98.69 91 GLY A CA 1
ATOM 708 C C . GLY A 1 91 ? -1.208 -3.663 -9.840 1.00 98.69 91 GLY A C 1
ATOM 709 O O . GLY A 1 91 ? -1.988 -2.772 -10.168 1.00 98.69 91 GLY A O 1
ATOM 710 N N . SER A 1 92 ? -1.301 -4.894 -10.357 1.00 98.69 92 SER A N 1
ATOM 711 C CA . SER A 1 92 ? -2.288 -5.272 -11.385 1.00 98.69 92 SER A CA 1
ATOM 712 C C . SER A 1 92 ? -3.736 -5.136 -10.912 1.00 98.69 92 SER A C 1
ATOM 714 O O . SER A 1 92 ? -4.642 -4.977 -11.729 1.00 98.69 92 SER A O 1
ATOM 716 N N . LYS A 1 93 ? -3.950 -5.149 -9.591 1.00 98.75 93 LYS A N 1
ATOM 717 C CA . LYS A 1 93 ? -5.254 -4.963 -8.950 1.00 98.75 93 LYS A CA 1
ATOM 718 C C . LYS A 1 93 ? -5.572 -3.496 -8.655 1.00 98.75 93 LYS A C 1
ATOM 720 O O . LYS A 1 93 ? -6.619 -3.228 -8.072 1.00 98.75 93 LYS A O 1
ATOM 725 N N . ASN A 1 94 ? -4.706 -2.562 -9.063 1.00 98.69 94 ASN A N 1
ATOM 726 C CA . ASN A 1 94 ? -4.727 -1.155 -8.649 1.00 98.69 94 ASN A CA 1
ATOM 727 C C . ASN A 1 94 ? -4.694 -0.992 -7.113 1.00 98.69 94 ASN A C 1
ATOM 729 O O . ASN A 1 94 ? -5.225 -0.020 -6.576 1.00 98.69 94 ASN A O 1
ATOM 733 N N . LEU A 1 95 ? -4.080 -1.950 -6.407 1.00 98.75 95 LEU A N 1
ATOM 734 C CA . LEU A 1 95 ? -3.904 -1.915 -4.959 1.00 98.75 95 LEU A CA 1
ATOM 735 C C . LEU A 1 95 ? -2.520 -1.338 -4.644 1.00 98.75 95 LEU A C 1
ATOM 737 O O . LEU A 1 95 ? -1.511 -1.890 -5.087 1.00 98.75 95 LEU A O 1
ATOM 741 N N . LYS A 1 96 ? -2.490 -0.214 -3.929 1.00 98.56 96 LYS A N 1
ATOM 742 C CA . LYS A 1 96 ? -1.266 0.478 -3.505 1.00 98.56 96 LYS A CA 1
ATOM 743 C C . LYS A 1 96 ? -0.726 -0.101 -2.202 1.00 98.56 96 LYS A C 1
ATOM 745 O O . LYS A 1 96 ? 0.517 -0.239 -2.114 1.00 98.56 96 LYS A O 1
#

Radius of gyration: 12.67 Å; chains: 1; bounding box: 26×25×33 Å

Foldseek 3Di:
DDLPDPDDDDDAADPAQWEWDGDPVDIDIDHCNVVAQPDPQVSLVVVCVVVVHNPDWDWAWHNCLLVLPQQTWIDTNPDTPGDRSVSVVCNRRSYD

Secondary structure (DSSP, 8-state):
---S-S-----S--SS-EEEEEETTEEEEEE-TTTTT--HHHHHHHHHHHTT-TT---EE--HHHHTT-TTPPEEETTEEE-STTHHHHHHHTTB-